Protein AF-A0A1I9GA12-F1 (afdb_monomer)

Solvent-accessible surface area (backbone atoms only — not comparable to full-atom values): 4954 Å² total; per-residue (Å²): 122,52,79,79,48,92,50,55,68,51,32,31,57,49,46,54,55,46,43,56,41,38,77,74,70,47,89,56,74,89,48,51,66,61,36,52,56,22,41,68,43,93,47,47,76,38,18,52,48,16,51,54,40,44,71,73,68,61,54,97,86,42,91,56,54,69,60,52,52,51,51,51,51,54,34,71,70,45,92,46,64,67,66,60,105

InterPro domains:
  IPR002553 Clathrin/coatomer adaptor, adaptin-like, N-terminal [PF01602] (9-83)
  IPR011989 Armadillo-like helical [G3DSA:1.25.10.10] (1-85)
  IPR016024 Armadillo-type fold [SSF48371] (2-79)
  IPR017105 Adaptor protein complex AP-3, delta subunit [PTHR22781] (2-85)

Structure (mmCIF, N/CA/C/O backbone):
data_AF-A0A1I9GA12-F1
#
_entry.id   AF-A0A1I9GA12-F1
#
loop_
_atom_site.group_PDB
_atom_site.id
_atom_site.type_symbol
_atom_site.label_atom_id
_atom_site.label_alt_id
_atom_site.label_comp_id
_atom_site.label_asym_id
_atom_site.label_entity_id
_atom_site.label_seq_id
_atom_site.pdbx_PDB_ins_code
_atom_site.Cartn_x
_atom_site.Cartn_y
_atom_site.Cartn_z
_atom_site.occupancy
_atom_site.B_iso_or_equiv
_atom_site.auth_seq_id
_atom_site.auth_comp_id
_atom_site.auth_asym_id
_atom_site.auth_atom_id
_atom_site.pdbx_PDB_model_num
ATOM 1 N N . MET A 1 1 ? 13.835 -9.153 7.449 1.00 53.12 1 MET A N 1
ATOM 2 C CA . MET A 1 1 ? 13.288 -9.920 8.595 1.00 53.12 1 MET A CA 1
ATOM 3 C C . MET A 1 1 ? 11.996 -9.301 9.142 1.00 53.12 1 MET A C 1
ATOM 5 O O . MET A 1 1 ? 11.196 -10.043 9.687 1.00 53.12 1 MET A O 1
ATOM 9 N N . GLU A 1 2 ? 11.740 -8.00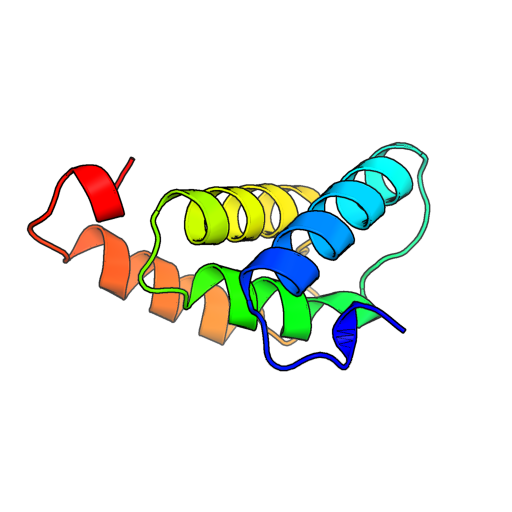1 8.923 1.00 58.62 2 GLU A N 1
ATOM 10 C CA . GLU A 1 2 ? 10.508 -7.303 9.354 1.00 58.62 2 GLU A CA 1
ATOM 11 C C . GLU A 1 2 ? 9.238 -7.725 8.578 1.00 58.62 2 GLU A C 1
ATOM 13 O O . GLU A 1 2 ? 8.198 -7.937 9.186 1.00 58.62 2 GLU A O 1
ATOM 18 N N . LEU A 1 3 ? 9.321 -7.970 7.262 1.00 61.81 3 LEU A N 1
ATOM 19 C CA . LEU A 1 3 ? 8.162 -8.376 6.436 1.00 61.81 3 LEU A CA 1
ATOM 20 C C . LEU A 1 3 ? 7.607 -9.784 6.734 1.00 61.81 3 LEU A C 1
ATOM 22 O O . LEU A 1 3 ? 6.547 -10.150 6.243 1.00 61.81 3 LEU A O 1
ATOM 26 N N . ARG A 1 4 ? 8.321 -10.587 7.533 1.00 63.22 4 ARG A N 1
ATOM 27 C CA . ARG A 1 4 ? 7.889 -11.933 7.951 1.00 63.22 4 ARG A CA 1
ATOM 28 C C . ARG A 1 4 ? 7.167 -11.944 9.303 1.00 63.22 4 ARG A C 1
ATOM 30 O O . ARG A 1 4 ? 6.836 -13.019 9.782 1.00 63.22 4 ARG A O 1
ATOM 37 N N . GLN A 1 5 ? 6.988 -10.789 9.942 1.00 67.38 5 GLN A N 1
ATOM 38 C CA . GLN A 1 5 ? 6.305 -10.695 11.233 1.00 67.38 5 GLN A CA 1
ATOM 39 C C . GLN A 1 5 ? 4.805 -10.476 11.048 1.00 67.38 5 GLN A C 1
ATOM 41 O O . GLN A 1 5 ? 4.409 -9.715 10.175 1.00 67.38 5 GLN A O 1
ATOM 46 N N . ASP A 1 6 ? 3.983 -11.069 11.915 1.00 67.56 6 ASP A N 1
ATOM 47 C CA . ASP A 1 6 ? 2.513 -10.976 11.843 1.00 67.56 6 ASP A CA 1
ATOM 48 C C . ASP A 1 6 ? 1.963 -9.573 12.158 1.00 67.56 6 ASP A C 1
ATOM 50 O O . ASP A 1 6 ? 0.805 -9.264 11.881 1.00 67.56 6 ASP A O 1
ATOM 54 N N . SER A 1 7 ? 2.788 -8.691 12.730 1.00 81.75 7 SER A N 1
ATOM 55 C CA . SER A 1 7 ? 2.379 -7.325 13.046 1.00 81.75 7 SER A CA 1
ATOM 56 C C . SER A 1 7 ? 2.354 -6.449 11.794 1.00 81.75 7 SER A C 1
ATOM 58 O O . SER A 1 7 ? 3.398 -6.037 11.279 1.00 81.75 7 SER A O 1
ATOM 60 N N . VAL A 1 8 ? 1.145 -6.097 11.354 1.00 82.62 8 VAL A N 1
ATOM 61 C CA . VAL A 1 8 ? 0.895 -5.190 10.220 1.00 82.62 8 VAL A CA 1
ATOM 62 C C . VAL A 1 8 ? 1.579 -3.831 10.413 1.00 82.62 8 VAL A C 1
ATOM 64 O O . VAL A 1 8 ? 2.112 -3.272 9.461 1.00 82.62 8 VAL A O 1
ATOM 67 N N . PHE A 1 9 ? 1.683 -3.344 11.652 1.00 85.25 9 PHE A N 1
ATOM 68 C CA . PHE A 1 9 ? 2.423 -2.123 11.984 1.00 85.25 9 PHE A CA 1
ATOM 69 C C . PHE A 1 9 ? 3.908 -2.203 11.598 1.00 85.25 9 PHE A C 1
ATOM 71 O O . PHE A 1 9 ? 4.476 -1.260 11.049 1.00 85.25 9 PHE A O 1
ATOM 78 N N . ILE A 1 10 ? 4.553 -3.344 11.856 1.00 87.00 10 ILE A N 1
ATOM 79 C CA . ILE A 1 10 ? 5.973 -3.528 11.537 1.00 87.00 10 ILE A CA 1
ATOM 80 C C . ILE A 1 10 ? 6.158 -3.683 10.024 1.00 87.00 10 ILE A C 1
ATOM 82 O O . ILE A 1 10 ? 7.107 -3.128 9.465 1.00 87.00 10 ILE A O 1
ATOM 86 N N . LYS A 1 11 ? 5.212 -4.347 9.344 1.00 88.94 11 LYS A N 1
ATOM 87 C CA . LYS A 1 11 ? 5.171 -4.388 7.875 1.00 88.94 11 LYS A CA 1
ATOM 88 C C . LYS A 1 11 ? 5.016 -2.990 7.276 1.00 88.94 11 LYS A C 1
ATOM 90 O O . LYS A 1 11 ? 5.741 -2.668 6.341 1.00 88.94 11 LYS A O 1
ATOM 95 N N . ALA A 1 12 ? 4.144 -2.150 7.834 1.00 89.50 12 ALA A N 1
ATOM 96 C CA . ALA A 1 12 ? 3.931 -0.781 7.368 1.00 89.50 12 ALA A CA 1
ATOM 97 C C . ALA A 1 12 ? 5.214 0.060 7.472 1.00 89.50 12 ALA A C 1
ATOM 99 O O . ALA A 1 12 ? 5.625 0.662 6.484 1.00 89.50 12 ALA A O 1
ATOM 100 N N . ASN A 1 13 ? 5.916 0.006 8.608 1.00 90.81 13 ASN A N 1
ATOM 101 C CA . ASN A 1 13 ? 7.206 0.691 8.768 1.00 90.81 13 ASN A CA 1
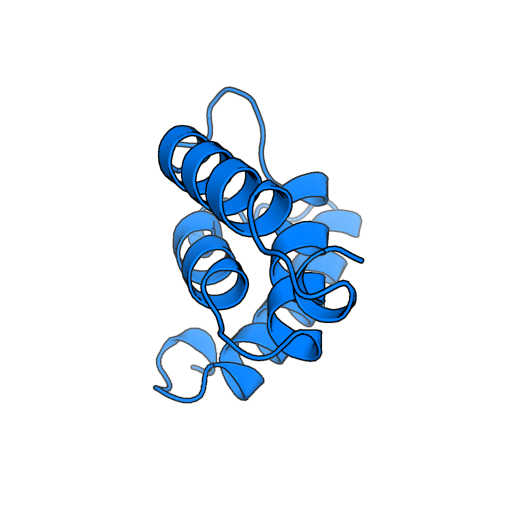ATOM 102 C C . ASN A 1 13 ? 8.273 0.164 7.793 1.00 90.81 13 ASN A C 1
ATOM 104 O O . ASN A 1 13 ? 9.088 0.928 7.280 1.00 90.81 13 ASN A O 1
ATOM 108 N N . ALA A 1 14 ? 8.297 -1.147 7.530 1.00 91.50 14 ALA A N 1
ATOM 109 C CA . ALA A 1 14 ? 9.213 -1.725 6.550 1.00 91.50 14 ALA A CA 1
ATOM 110 C C . ALA A 1 14 ? 8.892 -1.249 5.123 1.00 91.50 14 ALA A C 1
ATOM 112 O O . ALA A 1 14 ? 9.807 -0.925 4.369 1.00 91.50 14 ALA A O 1
ATOM 113 N N . ILE A 1 15 ? 7.609 -1.160 4.766 1.00 92.38 15 ILE A N 1
ATOM 114 C CA . ILE A 1 15 ? 7.149 -0.634 3.475 1.00 92.38 15 ILE A CA 1
ATOM 115 C C . ILE A 1 15 ? 7.499 0.843 3.324 1.00 92.38 15 ILE A C 1
ATOM 117 O O . ILE A 1 15 ? 7.934 1.236 2.252 1.00 92.38 15 ILE A O 1
ATOM 121 N N . GLU A 1 16 ? 7.389 1.649 4.377 1.00 92.06 16 GLU A N 1
ATOM 122 C CA . GLU A 1 16 ? 7.788 3.060 4.335 1.00 92.06 16 GLU A CA 1
ATOM 123 C C . GLU A 1 16 ? 9.289 3.219 4.029 1.00 92.06 16 GLU A C 1
ATOM 125 O O . GLU A 1 16 ? 9.681 4.016 3.175 1.00 92.06 16 GLU A O 1
ATOM 130 N N . LYS A 1 17 ? 10.141 2.381 4.638 1.00 92.12 17 LYS A N 1
ATOM 131 C CA . LYS A 1 17 ? 11.577 2.331 4.305 1.00 92.12 17 LYS A CA 1
ATOM 132 C C . LYS A 1 17 ? 11.816 1.876 2.860 1.00 92.12 17 LYS A C 1
ATOM 134 O O . LYS A 1 17 ? 12.716 2.387 2.199 1.00 92.12 17 LYS A O 1
ATOM 139 N N . LEU A 1 18 ? 11.035 0.914 2.362 1.00 92.12 18 LEU A N 1
ATOM 140 C CA . LEU A 1 18 ? 11.134 0.445 0.975 1.00 92.12 18 LEU A CA 1
ATOM 141 C C . LEU A 1 18 ? 10.670 1.504 -0.026 1.00 92.12 18 LEU A C 1
ATOM 143 O O . LEU A 1 18 ? 11.320 1.678 -1.047 1.00 92.12 18 LEU A O 1
ATOM 147 N N . ALA A 1 19 ? 9.609 2.244 0.285 1.00 91.12 19 ALA A N 1
ATOM 148 C CA . ALA A 1 19 ? 9.139 3.372 -0.509 1.00 91.12 19 ALA A CA 1
ATOM 149 C C . ALA A 1 19 ? 10.242 4.433 -0.649 1.00 91.12 19 ALA A C 1
ATOM 151 O O . ALA A 1 19 ? 10.529 4.896 -1.749 1.00 91.12 19 ALA A O 1
ATOM 152 N N . TYR A 1 20 ? 10.963 4.729 0.437 1.00 92.12 20 TYR A N 1
ATOM 153 C CA . TYR A 1 20 ? 12.129 5.612 0.378 1.00 92.12 20 TYR A CA 1
ATOM 154 C C . TYR A 1 20 ? 13.245 5.080 -0.539 1.00 92.12 20 TYR A C 1
ATOM 156 O O . TYR A 1 20 ? 13.829 5.839 -1.311 1.00 92.12 20 TYR A O 1
ATOM 164 N N . LEU A 1 21 ? 13.530 3.774 -0.505 1.00 91.69 21 LEU A N 1
ATOM 165 C CA . LEU A 1 21 ? 14.488 3.160 -1.432 1.00 91.69 21 LEU A CA 1
ATOM 166 C C . LEU A 1 21 ? 13.992 3.216 -2.883 1.00 91.69 21 LEU A C 1
ATOM 168 O O . LEU A 1 21 ? 14.785 3.470 -3.788 1.00 91.69 21 LEU A O 1
ATOM 172 N N . GLN A 1 22 ? 12.693 3.051 -3.117 1.00 90.31 22 GLN A N 1
ATOM 173 C CA . GLN A 1 22 ? 12.120 3.190 -4.451 1.00 90.31 22 GLN A CA 1
ATOM 174 C C . GLN A 1 22 ? 12.305 4.609 -5.001 1.00 90.31 22 GLN A C 1
ATOM 176 O O . GLN A 1 22 ? 12.674 4.758 -6.165 1.00 90.31 22 GLN A O 1
A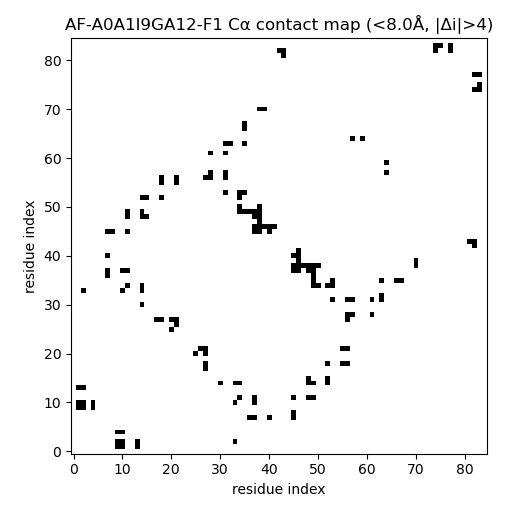TOM 181 N N . MET A 1 23 ? 12.194 5.643 -4.160 1.00 90.69 23 MET A N 1
ATOM 182 C CA . MET A 1 23 ? 12.489 7.028 -4.557 1.00 90.69 23 MET A CA 1
ATOM 183 C C . MET A 1 23 ? 13.957 7.237 -4.967 1.00 90.69 23 MET A C 1
ATOM 185 O O . MET A 1 23 ? 14.256 8.135 -5.750 1.00 90.69 23 MET A O 1
ATOM 189 N N . MET A 1 24 ? 14.878 6.405 -4.472 1.00 91.94 24 MET A N 1
ATOM 190 C CA . MET A 1 24 ? 16.283 6.383 -4.900 1.00 91.94 24 MET A CA 1
ATOM 191 C C . MET A 1 24 ? 16.524 5.544 -6.167 1.00 91.94 24 MET A C 1
ATOM 193 O O . MET A 1 24 ? 17.663 5.450 -6.623 1.00 91.94 24 MET A O 1
ATOM 197 N N . GLY A 1 25 ? 15.479 4.940 -6.737 1.00 89.19 25 GLY A N 1
ATOM 198 C CA . GLY A 1 25 ? 15.542 4.131 -7.955 1.00 89.19 25 GLY A CA 1
ATOM 199 C C . GLY A 1 25 ? 15.774 2.635 -7.728 1.00 89.19 25 GLY A C 1
ATOM 200 O O . GLY A 1 25 ? 16.069 1.926 -8.688 1.00 89.19 25 GLY A O 1
ATOM 201 N N . TYR A 1 26 ? 15.658 2.134 -6.493 1.00 89.81 26 TYR A N 1
ATOM 202 C CA . TYR A 1 26 ? 15.732 0.693 -6.234 1.00 89.81 26 TYR A CA 1
ATOM 203 C C . TYR A 1 26 ? 14.415 -0.007 -6.582 1.00 89.81 26 TYR A C 1
ATOM 205 O O . TYR A 1 26 ? 13.331 0.489 -6.277 1.00 89.81 26 TYR A O 1
ATOM 213 N N . ASP A 1 27 ? 14.511 -1.199 -7.170 1.00 87.38 27 ASP A N 1
ATOM 214 C CA . ASP A 1 27 ? 13.341 -2.025 -7.458 1.00 87.38 27 ASP A CA 1
ATOM 215 C C . ASP A 1 27 ? 12.775 -2.659 -6.177 1.00 87.38 27 ASP A C 1
ATOM 217 O O . ASP A 1 27 ? 13.465 -3.379 -5.444 1.00 87.38 27 ASP A O 1
ATOM 221 N N . ILE A 1 28 ? 11.491 -2.404 -5.927 1.00 89.06 28 ILE A N 1
ATOM 222 C CA . ILE A 1 28 ? 10.739 -2.983 -4.812 1.00 89.06 28 ILE A CA 1
ATOM 223 C C . ILE A 1 28 ? 9.544 -3.825 -5.270 1.00 89.06 28 ILE A C 1
ATOM 225 O O . ILE A 1 28 ? 8.689 -4.167 -4.454 1.00 89.06 28 ILE A O 1
ATOM 229 N N . SER A 1 29 ? 9.486 -4.210 -6.549 1.00 85.62 29 SER A N 1
ATOM 230 C CA . SER A 1 29 ? 8.376 -4.982 -7.130 1.00 85.62 29 SER A CA 1
ATOM 231 C C . SER A 1 29 ? 8.100 -6.290 -6.377 1.00 85.62 29 SER A C 1
ATOM 233 O O . SER A 1 29 ? 6.956 -6.733 -6.270 1.00 85.62 29 SER A O 1
ATOM 235 N N . TRP A 1 30 ? 9.124 -6.873 -5.750 1.00 87.69 30 TRP A N 1
ATOM 236 C CA . TRP A 1 30 ? 9.018 -8.065 -4.903 1.00 87.69 30 TRP A CA 1
ATOM 237 C C . TRP A 1 30 ? 8.185 -7.847 -3.624 1.00 87.69 30 TRP A C 1
ATOM 239 O O . TRP A 1 30 ? 7.668 -8.803 -3.044 1.00 87.69 30 TRP A O 1
ATOM 249 N N . ALA A 1 31 ? 8.037 -6.601 -3.168 1.00 90.00 31 ALA A N 1
ATOM 250 C CA . ALA A 1 31 ? 7.284 -6.242 -1.970 1.00 90.00 31 ALA A CA 1
ATOM 251 C C . ALA A 1 31 ? 5.795 -5.974 -2.250 1.00 90.00 31 ALA A C 1
ATOM 253 O O . ALA A 1 31 ? 5.036 -5.770 -1.301 1.00 90.00 31 ALA A O 1
ATOM 254 N N . SER A 1 32 ? 5.356 -6.032 -3.513 1.00 89.19 32 SER A N 1
ATOM 255 C CA . SER A 1 32 ? 3.996 -5.668 -3.939 1.00 89.19 32 SER A CA 1
ATOM 256 C C . SER A 1 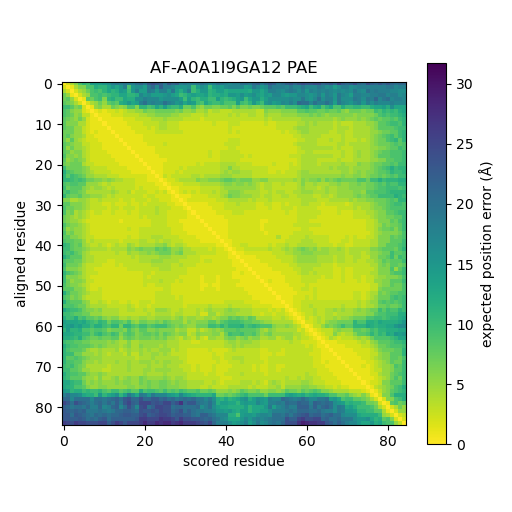32 ? 2.888 -6.357 -3.139 1.00 89.19 32 SER A C 1
ATOM 258 O O . SER A 1 32 ? 1.917 -5.718 -2.746 1.00 89.19 32 SER A O 1
ATOM 260 N N . PHE A 1 33 ? 3.049 -7.641 -2.814 1.00 89.81 33 PHE A N 1
ATOM 261 C CA . PHE A 1 33 ? 2.061 -8.368 -2.011 1.00 89.81 33 PHE A CA 1
ATOM 262 C C . PHE A 1 33 ? 1.990 -7.879 -0.554 1.00 89.81 33 PHE A C 1
ATOM 264 O O . PHE A 1 33 ? 0.906 -7.762 0.010 1.00 89.81 33 PHE A O 1
ATOM 271 N N . ASN A 1 34 ? 3.132 -7.526 0.045 1.00 90.69 34 ASN A N 1
ATOM 272 C CA . ASN A 1 34 ? 3.166 -6.978 1.405 1.00 90.69 34 ASN A CA 1
ATOM 273 C C . ASN A 1 34 ? 2.491 -5.598 1.457 1.00 90.69 34 ASN A C 1
ATOM 275 O O . ASN A 1 34 ? 1.828 -5.275 2.439 1.00 90.69 34 ASN A O 1
ATOM 279 N N . ILE A 1 35 ? 2.621 -4.803 0.387 1.00 91.94 35 ILE A N 1
ATOM 280 C CA . ILE A 1 35 ? 1.934 -3.511 0.248 1.00 91.94 35 ILE A CA 1
ATOM 281 C C . ILE A 1 35 ? 0.413 -3.708 0.264 1.00 91.94 35 ILE A C 1
ATOM 283 O O . ILE A 1 35 ? -0.274 -3.027 1.022 1.00 91.94 35 ILE A O 1
ATOM 287 N N . ILE A 1 36 ? -0.107 -4.686 -0.486 1.00 92.19 36 ILE A N 1
ATOM 288 C CA . ILE A 1 36 ? -1.539 -5.040 -0.481 1.00 92.19 36 ILE A CA 1
ATOM 289 C C . ILE A 1 36 ? -2.016 -5.464 0.905 1.00 92.19 36 ILE A C 1
ATOM 291 O O . ILE A 1 36 ? -3.098 -5.074 1.338 1.00 92.19 36 ILE A O 1
ATOM 295 N N . GLU A 1 37 ? -1.218 -6.257 1.613 1.00 90.75 37 GLU A N 1
ATOM 296 C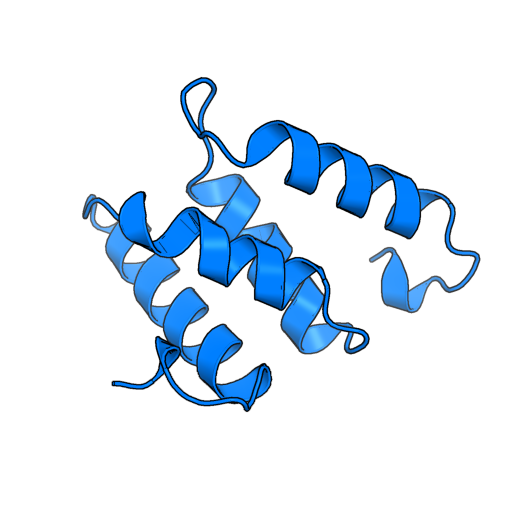 CA . GLU A 1 37 ? -1.567 -6.712 2.956 1.00 90.75 37 GLU A CA 1
ATOM 297 C C . GLU A 1 37 ? -1.709 -5.536 3.935 1.00 90.75 37 GLU A C 1
ATOM 299 O O . GLU A 1 37 ? -2.653 -5.492 4.721 1.00 90.75 37 GLU A O 1
ATOM 304 N N . VAL A 1 38 ? -0.826 -4.538 3.835 1.00 90.56 38 VAL A N 1
ATOM 305 C CA . VAL A 1 38 ? -0.911 -3.309 4.637 1.00 90.56 38 VAL A CA 1
ATOM 306 C C . VAL A 1 38 ? -2.069 -2.409 4.197 1.00 90.56 38 VAL A C 1
ATOM 308 O O . VAL A 1 38 ? -2.745 -1.837 5.052 1.00 90.56 38 VAL A O 1
ATOM 311 N N . MET A 1 39 ? -2.376 -2.337 2.898 1.00 89.94 39 MET A N 1
ATOM 312 C CA . MET A 1 39 ? -3.577 -1.653 2.393 1.00 89.94 39 MET A CA 1
ATOM 313 C C . MET A 1 39 ? -4.875 -2.275 2.924 1.00 89.94 39 MET A C 1
ATOM 315 O O . MET A 1 39 ? -5.850 -1.568 3.164 1.00 89.94 39 MET A O 1
ATOM 319 N N . ALA A 1 40 ? -4.893 -3.592 3.135 1.00 89.19 40 ALA A N 1
ATOM 320 C CA . ALA A 1 40 ? -6.043 -4.312 3.671 1.00 89.19 40 ALA A CA 1
ATOM 321 C C . ALA A 1 40 ? -6.215 -4.166 5.198 1.00 89.19 40 ALA A C 1
ATOM 323 O O . ALA A 1 40 ? -7.169 -4.723 5.750 1.00 89.19 40 ALA A O 1
ATOM 324 N N . SER A 1 41 ? -5.327 -3.433 5.885 1.00 88.44 41 SER A N 1
ATOM 325 C CA . SER A 1 41 ? -5.431 -3.190 7.328 1.00 88.44 41 SER A CA 1
ATOM 326 C C . SER A 1 41 ? -6.728 -2.467 7.700 1.00 88.44 41 SER A C 1
ATOM 328 O O . SER A 1 41 ? -7.251 -1.647 6.949 1.00 88.44 41 SER A O 1
ATOM 330 N N . THR A 1 42 ? -7.235 -2.729 8.904 1.00 84.19 42 THR A N 1
ATOM 331 C CA . THR A 1 42 ? -8.376 -2.008 9.494 1.00 84.19 42 THR A CA 1
ATOM 332 C C . THR A 1 42 ? -7.966 -0.694 10.156 1.00 84.19 42 THR A C 1
ATOM 334 O O . THR A 1 42 ? -8.817 0.111 10.524 1.00 84.19 42 THR A O 1
ATOM 337 N N . LYS A 1 43 ? -6.661 -0.452 10.332 1.00 86.06 43 LYS A N 1
ATOM 338 C CA . LYS A 1 43 ? -6.149 0.800 10.889 1.00 86.06 43 LYS A CA 1
ATOM 339 C C . LYS A 1 43 ? -5.802 1.768 9.773 1.00 86.06 43 LYS A C 1
ATOM 341 O O . LYS A 1 43 ? -4.934 1.490 8.947 1.00 86.06 43 LYS A O 1
ATOM 346 N N . PHE A 1 44 ? -6.397 2.954 9.834 1.00 83.44 44 PHE A N 1
ATOM 347 C CA . PHE A 1 44 ? -6.156 4.021 8.868 1.00 83.44 44 PHE A CA 1
ATOM 348 C C . PHE A 1 44 ? -4.670 4.362 8.689 1.00 83.44 44 PHE A C 1
ATOM 350 O O . PHE A 1 44 ? -4.196 4.479 7.564 1.00 83.44 44 PHE A O 1
ATOM 357 N N . THR A 1 45 ? -3.908 4.461 9.783 1.00 87.12 45 THR A N 1
ATOM 358 C CA . THR A 1 45 ? -2.481 4.817 9.734 1.00 87.12 45 THR A CA 1
ATOM 359 C C . THR A 1 45 ? -1.665 3.851 8.875 1.00 87.12 45 THR A C 1
ATOM 361 O O . THR A 1 45 ? -0.814 4.281 8.104 1.00 87.12 45 THR A O 1
ATOM 364 N N . GLU A 1 46 ? -1.942 2.551 8.983 1.00 89.44 46 GLU A N 1
ATOM 365 C CA . GLU A 1 46 ? -1.256 1.503 8.220 1.00 89.44 46 GLU A CA 1
ATOM 366 C C . GLU A 1 46 ? -1.758 1.493 6.771 1.00 89.44 46 GLU A C 1
ATOM 368 O O . GLU A 1 46 ? -0.963 1.560 5.833 1.00 89.44 46 GLU A O 1
ATOM 373 N N . LYS A 1 47 ? -3.083 1.529 6.591 1.00 89.62 47 LYS A N 1
ATOM 374 C CA . LYS A 1 47 ? -3.751 1.592 5.287 1.00 89.62 47 LYS A CA 1
ATOM 375 C C . LYS A 1 47 ? -3.236 2.758 4.430 1.00 89.62 47 LYS A C 1
ATOM 377 O O . LYS A 1 47 ? -2.905 2.562 3.261 1.00 89.62 47 LYS A O 1
ATOM 382 N N . ARG A 1 48 ? -3.077 3.951 5.017 1.00 89.69 48 ARG A N 1
ATOM 383 C CA . ARG A 1 48 ? -2.527 5.149 4.358 1.00 89.69 48 ARG A CA 1
ATOM 384 C C . ARG A 1 48 ? -1.107 4.927 3.830 1.00 89.69 48 ARG A C 1
ATOM 386 O O . ARG A 1 48 ? -0.809 5.342 2.713 1.00 89.69 48 ARG A O 1
ATOM 393 N N . ILE A 1 49 ? -0.244 4.265 4.604 1.00 91.94 49 ILE A N 1
ATOM 394 C CA . ILE A 1 49 ? 1.125 3.930 4.172 1.00 91.94 49 ILE A CA 1
ATOM 395 C C . ILE A 1 49 ? 1.081 2.950 2.996 1.00 91.94 49 ILE A C 1
ATOM 397 O O . ILE A 1 49 ? 1.778 3.153 2.003 1.00 91.94 49 ILE A O 1
ATOM 401 N N . GLY A 1 50 ? 0.221 1.929 3.072 1.00 92.06 50 GLY A N 1
ATOM 402 C CA . GLY A 1 50 ? 0.017 0.973 1.984 1.00 92.06 50 GLY A CA 1
ATOM 403 C C . GLY A 1 50 ? -0.423 1.650 0.683 1.00 92.06 50 GLY A C 1
ATOM 404 O O . GLY A 1 50 ? 0.181 1.421 -0.362 1.00 92.06 50 GLY A O 1
ATOM 405 N N . TYR A 1 51 ? -1.420 2.538 0.747 1.00 92.25 51 TYR A N 1
ATOM 406 C CA . TYR A 1 51 ? -1.900 3.275 -0.427 1.00 92.25 51 TYR A CA 1
ATOM 407 C C . TYR A 1 51 ? -0.847 4.215 -1.020 1.00 92.25 51 TYR A C 1
ATOM 409 O O . TYR A 1 51 ? -0.734 4.309 -2.242 1.00 92.25 51 TYR A O 1
ATOM 417 N N . MET A 1 52 ? -0.052 4.880 -0.179 1.00 92.44 52 MET A N 1
ATOM 418 C CA . MET A 1 52 ? 1.057 5.723 -0.633 1.00 92.44 52 MET A CA 1
ATOM 419 C C . MET A 1 52 ? 2.143 4.899 -1.338 1.00 92.44 52 MET A C 1
ATOM 421 O O . MET A 1 52 ? 2.610 5.281 -2.406 1.00 92.44 52 MET A O 1
ATOM 425 N N . ALA A 1 53 ? 2.536 3.756 -0.773 1.00 92.00 53 ALA A N 1
ATOM 426 C CA . ALA A 1 53 ? 3.542 2.895 -1.390 1.00 92.00 53 ALA A CA 1
ATOM 427 C C . ALA A 1 53 ? 3.036 2.284 -2.707 1.00 92.00 53 ALA A C 1
ATOM 429 O O . ALA A 1 53 ? 3.776 2.233 -3.688 1.00 92.00 53 ALA A O 1
ATOM 430 N N . ALA A 1 54 ? 1.764 1.877 -2.757 1.00 91.31 54 ALA A N 1
ATOM 431 C CA . ALA A 1 54 ? 1.133 1.377 -3.973 1.00 91.31 54 ALA A CA 1
ATOM 432 C C . ALA A 1 54 ? 1.123 2.427 -5.093 1.00 91.31 54 ALA A C 1
ATOM 434 O O . ALA A 1 54 ? 1.464 2.098 -6.224 1.00 91.31 54 ALA A O 1
ATOM 435 N N . SER A 1 55 ? 0.793 3.689 -4.793 1.00 90.25 55 SER A N 1
ATOM 436 C CA . SER A 1 55 ? 0.776 4.751 -5.810 1.00 90.25 55 SER A CA 1
ATOM 437 C C . SER A 1 55 ? 2.166 5.114 -6.337 1.00 90.25 55 SER A C 1
ATOM 439 O O . SER A 1 55 ? 2.285 5.558 -7.475 1.00 90.25 55 SER A O 1
ATOM 441 N N . GLN A 1 56 ? 3.214 4.910 -5.534 1.00 89.44 56 GLN A N 1
ATOM 442 C CA . GLN A 1 56 ? 4.600 5.141 -5.945 1.00 89.44 56 GLN A CA 1
ATOM 443 C C . GLN A 1 56 ? 5.186 3.987 -6.765 1.00 89.44 56 GLN A C 1
ATOM 445 O O . GLN A 1 56 ? 6.006 4.225 -7.651 1.00 89.44 56 GLN A O 1
ATOM 450 N N . CYS A 1 57 ? 4.801 2.745 -6.458 1.00 87.38 57 CYS A N 1
ATOM 451 C CA . CYS A 1 57 ? 5.534 1.561 -6.913 1.00 87.38 57 CYS A CA 1
ATOM 452 C C . CYS A 1 57 ? 4.766 0.695 -7.912 1.00 87.38 57 CYS A C 1
ATOM 454 O O . CYS A 1 57 ? 5.395 -0.056 -8.653 1.00 87.38 57 CYS A O 1
ATOM 456 N N . PHE A 1 58 ? 3.431 0.751 -7.929 1.00 87.69 58 PHE A N 1
ATOM 457 C CA . PHE A 1 58 ? 2.644 -0.070 -8.848 1.00 87.69 58 PHE A CA 1
ATOM 458 C C . PHE A 1 58 ? 2.624 0.548 -10.244 1.00 87.69 58 PHE A C 1
ATOM 460 O O . PHE A 1 58 ? 2.395 1.741 -10.421 1.00 87.69 58 PHE A O 1
ATOM 467 N N . HIS A 1 59 ? 2.836 -0.306 -11.236 1.00 86.00 59 HIS A N 1
ATOM 468 C CA . HIS A 1 59 ? 2.821 0.011 -12.658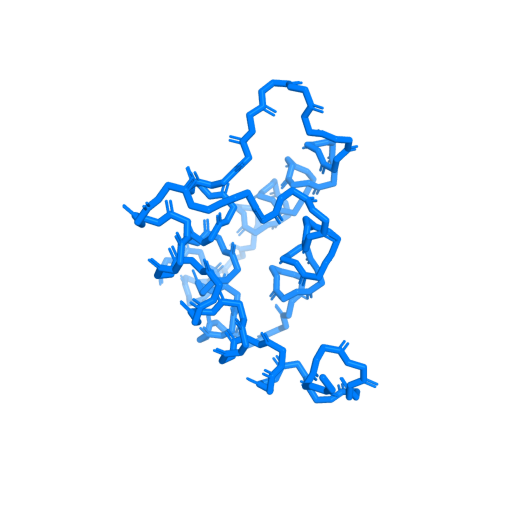 1.00 86.00 59 HIS A CA 1
ATOM 469 C C . HIS A 1 59 ? 1.930 -0.999 -13.390 1.00 86.00 59 HIS A C 1
ATOM 471 O O . HIS A 1 59 ? 1.556 -2.020 -12.820 1.00 86.00 59 HIS A O 1
ATOM 477 N N . ASP A 1 60 ? 1.623 -0.770 -14.668 1.00 78.94 60 ASP A N 1
ATOM 478 C CA . ASP A 1 60 ? 0.672 -1.602 -15.433 1.00 78.94 60 ASP A CA 1
ATOM 479 C C . ASP A 1 60 ? 1.025 -3.104 -15.457 1.00 78.94 60 ASP A C 1
ATOM 481 O O . ASP A 1 60 ? 0.146 -3.954 -15.563 1.00 78.94 60 ASP A O 1
ATOM 485 N N . GLY A 1 61 ? 2.310 -3.441 -15.313 1.00 79.19 61 GLY A N 1
ATOM 486 C CA . GLY A 1 61 ? 2.798 -4.821 -15.185 1.00 79.19 61 GLY A CA 1
ATOM 487 C C . GLY A 1 6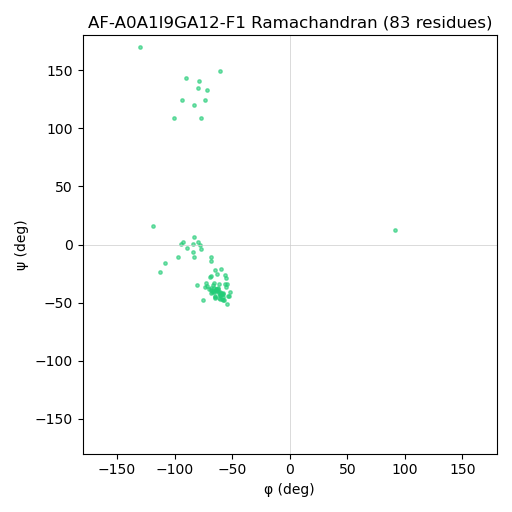1 ? 2.743 -5.443 -13.780 1.00 79.19 61 GLY A C 1
ATOM 488 O O . GLY A 1 61 ? 3.322 -6.505 -13.586 1.00 79.19 61 GLY A O 1
ATOM 489 N N . THR A 1 62 ? 2.148 -4.795 -12.776 1.00 85.19 62 THR A N 1
ATOM 490 C CA . THR A 1 62 ? 2.117 -5.318 -11.402 1.00 85.19 62 THR A CA 1
ATOM 491 C C . THR A 1 62 ? 0.973 -6.330 -11.215 1.00 85.19 62 THR A C 1
ATOM 493 O O . THR A 1 62 ? -0.203 -5.982 -11.309 1.00 85.19 62 THR A O 1
ATOM 496 N N . ASP A 1 63 ? 1.300 -7.572 -10.842 1.00 83.31 63 ASP A N 1
ATOM 497 C CA . ASP A 1 63 ? 0.335 -8.687 -10.726 1.00 83.31 63 ASP A CA 1
ATOM 498 C C . ASP A 1 63 ? -0.809 -8.452 -9.720 1.00 83.31 63 ASP A C 1
ATOM 500 O O . ASP A 1 63 ? -1.866 -9.083 -9.790 1.00 83.31 63 ASP A O 1
ATOM 504 N N . VAL A 1 64 ? -0.623 -7.537 -8.766 1.00 87.81 64 VAL A N 1
ATOM 505 C CA . VAL A 1 64 ? -1.591 -7.274 -7.693 1.00 87.81 64 VAL A CA 1
ATOM 506 C C . VAL A 1 64 ? -2.596 -6.156 -7.995 1.00 87.81 64 VAL A C 1
ATOM 508 O O . VAL A 1 64 ? -3.455 -5.883 -7.159 1.00 87.81 64 VAL A O 1
ATOM 511 N N . LEU A 1 65 ? -2.568 -5.544 -9.188 1.00 87.88 65 LEU A N 1
ATOM 512 C CA . LEU A 1 65 ? -3.451 -4.419 -9.552 1.00 87.88 65 LEU A CA 1
ATOM 513 C C . LEU A 1 65 ? -4.952 -4.717 -9.386 1.00 87.88 65 LEU A C 1
ATOM 515 O O . LEU A 1 65 ? -5.727 -3.854 -8.960 1.00 87.88 65 LEU A O 1
ATOM 519 N N . MET A 1 66 ? -5.383 -5.947 -9.677 1.00 90.12 66 MET A N 1
ATOM 520 C CA . MET A 1 66 ? -6.779 -6.353 -9.474 1.00 90.12 66 MET A CA 1
ATOM 521 C C . MET A 1 66 ? -7.170 -6.316 -7.986 1.00 90.12 66 MET A C 1
ATOM 523 O O . MET A 1 66 ? -8.263 -5.875 -7.635 1.00 90.12 66 MET A O 1
ATOM 527 N N . LEU A 1 67 ? -6.271 -6.741 -7.094 1.00 89.44 67 LEU A N 1
ATOM 528 C CA . LEU A 1 67 ? -6.501 -6.689 -5.649 1.00 89.44 67 LEU A CA 1
ATOM 529 C C . LEU A 1 67 ? -6.520 -5.239 -5.158 1.00 89.44 67 LEU A C 1
ATOM 531 O O . LEU A 1 67 ? -7.416 -4.869 -4.401 1.00 89.44 67 LEU A O 1
ATOM 535 N N . THR A 1 68 ? -5.603 -4.405 -5.657 1.00 88.94 68 THR A N 1
ATOM 536 C CA . THR A 1 68 ? -5.546 -2.966 -5.364 1.00 88.94 68 THR A CA 1
ATOM 537 C C . THR A 1 68 ? -6.871 -2.281 -5.683 1.00 88.94 68 THR A C 1
ATOM 539 O O . THR A 1 68 ? -7.446 -1.605 -4.836 1.00 88.94 68 THR A O 1
ATOM 542 N N . THR A 1 69 ? -7.399 -2.486 -6.892 1.00 89.88 69 THR A N 1
ATOM 543 C CA . THR A 1 69 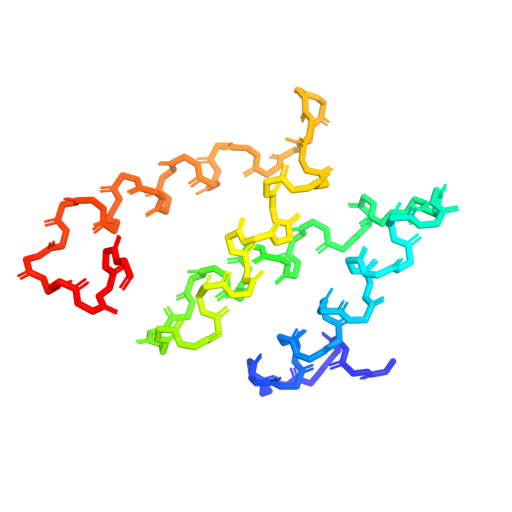? -8.657 -1.856 -7.326 1.00 89.88 69 THR A CA 1
ATOM 544 C C . THR A 1 69 ? -9.867 -2.350 -6.533 1.00 89.88 69 THR A C 1
ATOM 546 O O . THR A 1 69 ? -10.781 -1.571 -6.258 1.00 89.88 69 THR A O 1
ATOM 549 N N . ASN A 1 70 ? -9.867 -3.615 -6.105 1.00 90.31 70 ASN A N 1
ATOM 550 C CA . ASN A 1 70 ? -10.903 -4.148 -5.223 1.00 90.31 70 ASN A CA 1
ATOM 551 C C . ASN A 1 70 ? -10.862 -3.518 -3.822 1.00 90.31 70 ASN A C 1
ATOM 553 O O . ASN A 1 70 ? -11.922 -3.191 -3.286 1.00 90.31 70 ASN A O 1
ATOM 557 N N . LEU A 1 71 ? -9.669 -3.306 -3.254 1.00 88.38 71 LEU A N 1
ATOM 558 C CA . LEU A 1 71 ? -9.498 -2.621 -1.967 1.00 88.38 71 LEU A CA 1
ATOM 559 C C . LEU A 1 71 ? -9.936 -1.155 -2.044 1.00 88.38 71 LEU A C 1
ATOM 561 O O . LEU A 1 71 ? -10.740 -0.728 -1.220 1.00 88.38 71 LEU A O 1
ATOM 565 N N . ILE A 1 72 ? -9.526 -0.430 -3.091 1.00 88.44 72 ILE A N 1
ATOM 566 C CA . ILE A 1 72 ? -9.953 0.961 -3.323 1.00 88.44 72 ILE A CA 1
ATOM 567 C C . ILE A 1 72 ? -11.478 1.044 -3.408 1.00 88.44 72 ILE A C 1
ATOM 569 O O . ILE A 1 72 ? -12.094 1.873 -2.745 1.00 88.44 72 ILE A O 1
ATOM 573 N N . ARG A 1 73 ? -12.114 0.165 -4.197 1.00 88.25 73 ARG A N 1
ATOM 574 C CA . ARG A 1 73 ? -13.578 0.143 -4.316 1.00 88.25 73 ARG A CA 1
ATOM 575 C C . ARG A 1 73 ? -14.230 -0.084 -2.952 1.00 88.25 73 ARG A C 1
ATOM 577 O O . ARG A 1 73 ? -15.158 0.635 -2.603 1.00 88.25 73 ARG A O 1
ATOM 584 N N . LYS A 1 74 ? -13.750 -1.059 -2.178 1.00 86.50 74 LYS A N 1
ATOM 585 C CA . LYS A 1 74 ? -14.281 -1.346 -0.840 1.00 86.50 74 LYS A CA 1
ATOM 586 C C . LYS A 1 74 ? -14.187 -0.123 0.079 1.00 86.50 74 LYS A C 1
ATOM 588 O O . LYS A 1 74 ? -15.169 0.200 0.738 1.00 86.50 74 LYS A O 1
ATOM 593 N N . ASP A 1 75 ? -13.046 0.557 0.085 1.00 83.62 75 ASP A N 1
ATOM 594 C CA . ASP A 1 75 ? -12.799 1.697 0.971 1.00 83.62 75 ASP A CA 1
ATOM 595 C C . ASP A 1 75 ? -13.582 2.952 0.558 1.00 83.62 75 ASP A C 1
ATOM 597 O O . ASP A 1 75 ? -14.071 3.680 1.419 1.00 83.62 75 ASP A O 1
ATOM 601 N N . LEU A 1 76 ? -13.803 3.167 -0.744 1.00 82.12 76 LEU A N 1
ATOM 602 C CA . LEU A 1 76 ? -14.662 4.247 -1.254 1.00 82.12 76 LEU A CA 1
ATOM 603 C C . LEU A 1 76 ? -16.151 4.025 -0.961 1.00 82.12 76 LEU A C 1
ATOM 605 O O . LEU A 1 76 ? -16.911 4.983 -0.851 1.00 82.12 76 LEU A O 1
ATOM 609 N N . HIS A 1 77 ? -16.576 2.767 -0.850 1.00 82.38 77 HIS A N 1
ATOM 610 C CA . HIS A 1 77 ? -17.930 2.414 -0.428 1.00 82.38 77 HIS A CA 1
ATOM 611 C C . HIS A 1 77 ? -18.089 2.380 1.104 1.00 82.38 77 HIS A C 1
ATOM 613 O O . HIS A 1 77 ? -19.212 2.210 1.585 1.00 82.38 77 HIS A O 1
ATOM 619 N N . SER A 1 78 ? -17.005 2.538 1.874 1.00 72.50 78 SER A N 1
ATOM 620 C CA . SER A 1 78 ? -17.065 2.618 3.336 1.00 72.50 78 SER A CA 1
ATOM 621 C C . SER A 1 78 ? -17.669 3.959 3.763 1.00 72.50 78 SER A C 1
ATOM 623 O O . SER A 1 78 ? -17.294 5.020 3.274 1.00 72.50 78 SER A O 1
ATOM 625 N N . SER A 1 79 ? -18.620 3.924 4.696 1.00 62.09 79 SER A N 1
ATOM 626 C CA . SER A 1 79 ? -19.295 5.112 5.242 1.00 62.09 79 SER A CA 1
ATOM 627 C C . SER A 1 79 ? -18.470 5.852 6.306 1.00 62.09 79 SER A C 1
ATOM 629 O O . SER A 1 79 ? -18.952 6.812 6.906 1.00 62.09 79 SER A O 1
ATOM 631 N N . ILE A 1 80 ? -17.252 5.385 6.594 1.00 59.31 80 ILE A N 1
ATOM 632 C CA . ILE A 1 80 ? -16.376 5.916 7.639 1.00 59.31 80 ILE A CA 1
ATOM 633 C C . ILE A 1 80 ? -15.328 6.812 6.979 1.00 59.31 80 ILE A C 1
ATOM 635 O O . ILE A 1 80 ? -14.401 6.318 6.352 1.00 59.31 80 ILE A O 1
ATOM 639 N N . MET A 1 81 ? -15.433 8.129 7.177 1.00 56.75 81 MET A N 1
ATOM 640 C CA . MET A 1 81 ? -14.519 9.123 6.586 1.00 56.75 81 MET A CA 1
ATOM 641 C C . MET A 1 81 ? -13.037 8.847 6.900 1.00 56.75 81 MET A C 1
ATOM 643 O O . MET A 1 81 ? -12.185 9.051 6.046 1.00 56.75 81 MET A O 1
ATOM 647 N N . TYR A 1 82 ? -12.742 8.305 8.088 1.00 55.94 82 TYR A N 1
ATOM 648 C CA . TYR A 1 82 ? -11.392 7.901 8.509 1.00 55.94 82 TYR A CA 1
ATOM 649 C C . TYR A 1 82 ? -10.903 6.582 7.900 1.00 55.94 82 TYR A C 1
ATOM 651 O O . TYR A 1 82 ? -9.781 6.180 8.163 1.00 55.94 82 TYR A O 1
ATOM 659 N N . GLU A 1 83 ? -11.715 5.869 7.125 1.00 51.72 83 GLU A N 1
ATOM 660 C CA . GLU A 1 83 ? -11.231 4.800 6.245 1.00 51.72 83 GLU A CA 1
ATOM 661 C C . GLU A 1 83 ? -11.029 5.286 4.805 1.00 51.72 83 GLU A C 1
ATOM 663 O O . GLU A 1 83 ? -10.422 4.574 4.007 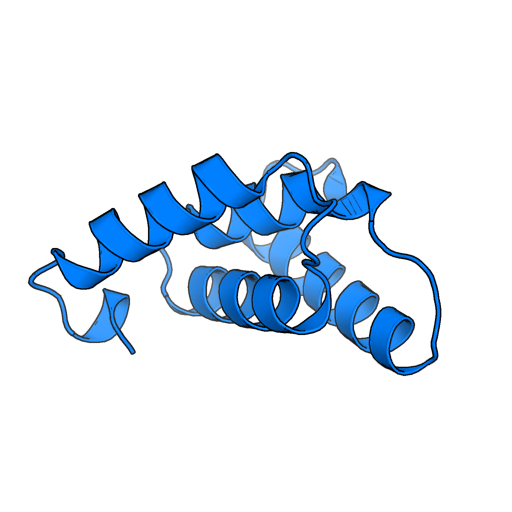1.00 51.72 83 GLU A O 1
ATOM 668 N N . THR A 1 84 ? -11.508 6.493 4.489 1.00 49.94 84 THR A N 1
ATOM 669 C CA . THR A 1 84 ? -11.583 7.044 3.132 1.00 49.94 84 THR A CA 1
ATOM 670 C C . THR A 1 84 ? -10.563 8.165 2.871 1.00 49.94 84 THR A C 1
ATOM 672 O O . THR A 1 84 ? -10.317 8.466 1.703 1.00 49.94 84 THR A O 1
ATOM 675 N N . GLY A 1 85 ? -9.940 8.778 3.893 1.00 42.94 85 GLY A N 1
ATOM 676 C CA . GLY A 1 85 ? -9.020 9.912 3.690 1.00 42.94 85 GLY A CA 1
ATOM 677 C C . GLY A 1 85 ? -8.124 10.286 4.858 1.00 42.94 85 GLY A C 1
ATOM 678 O O . GLY A 1 85 ? -8.602 10.268 6.013 1.00 42.94 85 GLY A O 1
#

Nearest PDB structures (foldseek):
  9c59-assembly1_D  TM=9.369E-01  e=6.279E-07  Homo sapiens
  4nee-assembly4_G  TM=9.044E-01  e=1.582E-02  Rattus norvegicus
  6oxl-assembly1_A  TM=8.997E-01  e=1.870E-02  Mus musculus
  9c59-assembly1_B  TM=8.129E-01  e=1.734E-01  Homo sapiens
  7rwc-assembly1_B  TM=7.868E-01  e=3.782E-01  Mus musculus

Secondary structure (DSSP, 8-state):
-GGGSS-HHHHHHHHHHHHHHHHTT---GGGHHHHHHHHT-SSHHHHHHHHHHHHHH--TT-TTHHHHHHHHHHHHT-S-HHHH-

Mean predicted aligned error: 6.11 Å

Sequence (85 aa):
MELRQDSVFIKANAIEKLAYLQMMGYDISWASFNIIEVMASTKFTEKRIGYMAASQCFHDGTDVLMLTTNLIRKDLHSSIMYETG

pLDDT: mean 83.66, std 11.84, range [42.94, 92.44]

Radius of gyration: 12.34 Å; Cα contacts (8 Å, |Δi|>4): 86; chains: 1; bounding box: 36×22×28 Å

Organism: Brugia malayi (NCBI:txid6279)

Foldseek 3Di:
DQLPDPDLVSLLVVLLVVLVVVVVVDAPLVCLVSLLVQCPDPQLVSVVSSVVSCVSHDDPPRPCVVSVVVSLVVQVPDPDVSSND